Protein AF-A0A0P9CGN9-F1 (afdb_monomer_lite)

Organism: NCBI:txid471514

Sequence (62 aa):
MAFQATNRYRHRRGREIDSIPPGFQRTEEVTIDPTTGVRMVVWYNEETGQRIYVPETKKKPS

Structure (mmCIF, N/CA/C/O backbone):
data_AF-A0A0P9CGN9-F1
#
_entry.id   AF-A0A0P9CGN9-F1
#
loop_
_atom_site.group_PDB
_atom_site.id
_atom_site.type_symbol
_atom_site.label_atom_id
_atom_site.label_alt_id
_atom_site.label_comp_id
_atom_site.label_asym_id
_atom_site.label_entity_id
_atom_site.label_seq_id
_atom_site.pdbx_PDB_ins_code
_atom_site.Cartn_x
_atom_site.Cartn_y
_atom_site.Cartn_z
_atom_site.occupancy
_atom_site.B_iso_or_equiv
_atom_site.auth_seq_id
_atom_site.auth_comp_id
_atom_site.auth_asym_id
_atom_site.auth_atom_id
_atom_site.pdbx_PDB_model_num
ATOM 1 N N . MET A 1 1 ? 1.741 30.600 39.698 1.00 39.34 1 MET A N 1
ATOM 2 C CA . MET A 1 1 ? 2.275 29.363 39.086 1.00 39.34 1 MET A CA 1
ATOM 3 C C . MET A 1 1 ? 1.283 28.921 38.020 1.00 39.34 1 MET A C 1
ATOM 5 O O . MET A 1 1 ? 0.168 28.579 38.378 1.00 39.34 1 MET A O 1
ATOM 9 N N . ALA A 1 2 ? 1.618 29.035 36.733 1.00 39.97 2 ALA A N 1
ATOM 10 C CA . ALA A 1 2 ? 0.718 28.669 35.635 1.00 39.97 2 ALA A CA 1
ATOM 11 C C . ALA A 1 2 ? 1.316 27.478 34.879 1.00 39.97 2 ALA A C 1
ATOM 13 O O . ALA A 1 2 ? 2.360 27.604 34.242 1.00 39.97 2 ALA A O 1
ATOM 14 N N . PHE A 1 3 ? 0.677 26.315 34.989 1.00 51.44 3 PHE A N 1
ATOM 15 C CA . PHE A 1 3 ? 1.074 25.102 34.284 1.00 51.44 3 PHE A CA 1
ATOM 16 C C . PHE A 1 3 ? 0.467 25.151 32.876 1.00 51.44 3 PHE A C 1
ATOM 18 O O . PHE A 1 3 ? -0.687 24.785 32.676 1.00 51.44 3 PHE A O 1
ATOM 25 N N . GLN A 1 4 ? 1.208 25.668 31.896 1.00 52.78 4 GLN A N 1
ATOM 26 C CA . GLN A 1 4 ? 0.777 25.628 30.495 1.00 52.78 4 GLN A CA 1
ATOM 27 C C . GLN A 1 4 ? 1.362 24.392 29.810 1.00 52.78 4 GLN A C 1
ATOM 29 O O . GLN A 1 4 ? 2.405 24.446 29.161 1.00 52.78 4 GLN A O 1
ATOM 34 N N . ALA A 1 5 ? 0.681 23.256 29.956 1.00 57.81 5 ALA A N 1
ATOM 35 C CA . ALA A 1 5 ? 0.972 22.061 29.175 1.00 57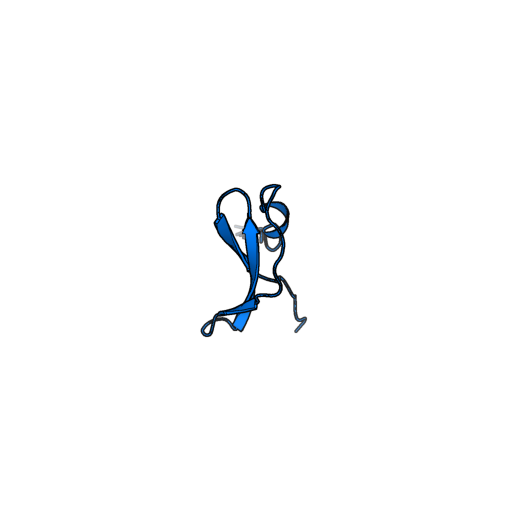.81 5 ALA A CA 1
ATOM 36 C C . ALA A 1 5 ? 0.391 22.225 27.761 1.00 57.81 5 ALA A C 1
ATOM 38 O O . ALA A 1 5 ? -0.797 22.005 27.537 1.00 57.81 5 ALA A O 1
ATOM 39 N N . THR A 1 6 ? 1.218 22.603 26.782 1.00 57.66 6 THR A N 1
ATOM 40 C CA . THR A 1 6 ? 0.805 22.566 25.369 1.00 57.66 6 THR A CA 1
ATOM 41 C C . THR A 1 6 ? 1.235 21.247 24.742 1.00 57.66 6 THR A C 1
ATOM 43 O O . THR A 1 6 ? 2.253 21.149 24.062 1.00 57.66 6 THR A O 1
ATOM 46 N N . ASN A 1 7 ? 0.441 20.200 24.965 1.00 59.78 7 ASN A N 1
ATOM 47 C CA . ASN A 1 7 ? 0.639 18.927 24.284 1.00 59.78 7 ASN A CA 1
ATOM 48 C C . ASN A 1 7 ? 0.159 19.031 22.823 1.00 59.78 7 ASN A C 1
ATOM 50 O O . ASN A 1 7 ? -0.931 18.591 22.468 1.00 59.78 7 ASN A O 1
ATOM 54 N N . ARG A 1 8 ? 0.951 19.676 21.959 1.00 54.94 8 ARG A N 1
ATOM 55 C CA . ARG A 1 8 ? 0.686 19.750 20.514 1.00 54.94 8 ARG A CA 1
ATOM 56 C C . ARG A 1 8 ? 1.348 18.571 19.799 1.00 54.94 8 ARG A C 1
ATOM 58 O O . ARG A 1 8 ? 2.247 18.762 18.983 1.00 54.94 8 ARG A O 1
ATOM 65 N N . TYR A 1 9 ? 0.874 17.353 20.066 1.00 57.72 9 TYR A N 1
ATOM 66 C CA . TYR A 1 9 ? 1.132 16.215 19.179 1.00 57.72 9 TYR A CA 1
ATOM 67 C C . TYR A 1 9 ? 0.406 16.469 17.853 1.00 57.72 9 TYR A C 1
ATOM 69 O O . TYR A 1 9 ? -0.781 16.193 17.681 1.00 57.72 9 TYR A O 1
ATOM 77 N N . ARG A 1 10 ? 1.118 17.086 16.906 1.00 53.94 10 ARG A N 1
ATOM 78 C CA . ARG A 1 10 ? 0.629 17.322 15.546 1.00 53.94 10 ARG A CA 1
ATOM 79 C C . ARG A 1 10 ? 0.525 15.968 14.852 1.00 53.94 10 ARG A C 1
ATOM 81 O O . ARG A 1 10 ? 1.516 15.433 14.364 1.00 53.94 10 ARG A O 1
ATOM 88 N N . HIS A 1 11 ? -0.685 15.422 14.810 1.00 49.53 11 HIS A N 1
ATOM 89 C CA . HIS A 1 11 ? -1.037 14.278 13.982 1.00 49.53 11 HIS A CA 1
ATOM 90 C C . HIS A 1 11 ? -0.622 14.521 12.522 1.00 49.53 11 HIS A C 1
ATOM 92 O O . HIS A 1 11 ? -1.324 15.197 11.772 1.00 49.53 11 HIS A O 1
ATOM 98 N N . ARG A 1 12 ? 0.489 13.919 12.085 1.00 52.06 12 ARG A N 1
ATOM 99 C CA . ARG A 1 12 ? 0.734 13.635 10.664 1.00 52.06 12 ARG A CA 1
ATOM 100 C C . ARG A 1 12 ? -0.169 12.466 10.257 1.00 52.06 12 ARG A C 1
ATOM 102 O O . ARG A 1 12 ? 0.294 11.347 10.108 1.00 52.06 12 ARG A O 1
ATOM 109 N N . ARG A 1 13 ? -1.474 12.710 10.143 1.00 52.62 13 ARG A N 1
ATOM 110 C CA . ARG A 1 13 ? -2.427 11.748 9.576 1.00 52.62 13 ARG A CA 1
ATOM 111 C C . ARG A 1 13 ? -2.720 12.184 8.142 1.00 52.62 13 ARG A C 1
ATOM 113 O O . ARG A 1 13 ? -3.431 13.167 7.963 1.00 52.62 13 ARG A O 1
ATOM 120 N N . GLY A 1 14 ? -2.125 11.505 7.155 1.00 49.75 14 GLY A N 1
ATOM 121 C CA . GLY A 1 14 ? -2.505 11.668 5.741 1.00 49.75 14 GLY A CA 1
ATOM 122 C C . GLY A 1 14 ? -1.395 11.740 4.684 1.00 49.75 14 GLY A C 1
ATOM 123 O O . GLY A 1 14 ? -1.723 12.026 3.545 1.00 49.75 14 GLY A O 1
ATOM 124 N N . ARG A 1 15 ? -0.112 11.508 5.003 1.00 52.38 15 ARG A N 1
ATOM 125 C CA . ARG A 1 15 ? 0.997 11.662 4.023 1.00 52.38 15 ARG A CA 1
ATOM 126 C C . ARG A 1 15 ? 1.440 10.377 3.328 1.00 52.38 15 ARG A C 1
ATOM 128 O O . ARG A 1 15 ? 2.488 10.353 2.699 1.00 52.38 15 ARG A O 1
ATOM 135 N N . GLU A 1 16 ? 0.707 9.291 3.504 1.00 58.50 16 GLU A N 1
ATOM 136 C CA . GLU A 1 16 ? 1.172 7.985 3.038 1.00 58.50 16 GLU A CA 1
ATOM 137 C C . GLU A 1 16 ? 1.052 7.852 1.515 1.00 58.50 16 GLU A C 1
ATOM 139 O O . GLU A 1 16 ? 1.932 7.280 0.884 1.00 58.50 16 GLU A O 1
ATOM 144 N N . ILE A 1 17 ? 0.050 8.499 0.908 1.00 59.91 17 ILE A N 1
ATOM 145 C CA . ILE A 1 17 ? -0.096 8.564 -0.554 1.00 59.91 17 ILE A CA 1
ATOM 146 C C . ILE A 1 17 ? 1.009 9.433 -1.180 1.00 59.91 17 ILE A C 1
ATOM 148 O O . ILE A 1 17 ? 1.590 9.044 -2.186 1.00 59.91 17 ILE A O 1
ATOM 152 N N . ASP A 1 18 ? 1.374 10.550 -0.542 1.00 61.47 18 ASP A N 1
ATOM 153 C CA . ASP A 1 18 ? 2.470 11.419 -1.006 1.00 61.47 18 ASP A CA 1
ATOM 154 C C . ASP A 1 18 ? 3.857 10.762 -0.869 1.00 61.47 18 ASP A C 1
ATOM 156 O O . ASP A 1 18 ? 4.839 11.265 -1.412 1.00 61.47 18 ASP A O 1
ATOM 160 N N . SER A 1 19 ? 3.962 9.664 -0.110 1.00 69.69 19 SER A N 1
ATOM 161 C CA . SER A 1 19 ? 5.216 8.931 0.107 1.00 69.69 19 SER A CA 1
ATOM 162 C C . SER A 1 19 ? 5.445 7.773 -0.861 1.00 69.69 19 SER A C 1
ATOM 164 O O . SER A 1 19 ? 6.473 7.104 -0.764 1.00 69.69 19 SER A O 1
ATOM 166 N N . ILE A 1 20 ? 4.511 7.520 -1.780 1.00 77.56 20 ILE A N 1
ATOM 167 C CA . ILE A 1 20 ? 4.646 6.433 -2.746 1.00 77.56 20 ILE A CA 1
ATOM 168 C C . ILE A 1 20 ? 5.616 6.881 -3.847 1.00 77.56 20 ILE A C 1
ATOM 170 O O . ILE A 1 20 ? 5.359 7.893 -4.504 1.00 77.56 20 ILE A O 1
ATOM 174 N N . PRO A 1 21 ? 6.732 6.163 -4.065 1.00 81.25 21 PRO A N 1
ATOM 175 C CA . PRO A 1 21 ? 7.656 6.498 -5.137 1.00 81.25 21 PRO A CA 1
ATOM 176 C C . PRO A 1 21 ? 6.980 6.424 -6.517 1.00 81.25 21 PRO A C 1
ATOM 178 O O . PRO A 1 21 ? 6.031 5.655 -6.706 1.00 81.25 21 PRO A O 1
ATOM 181 N N . PRO A 1 22 ? 7.474 7.176 -7.514 1.00 80.25 22 PRO A N 1
ATOM 182 C CA . PRO A 1 22 ? 7.023 7.005 -8.891 1.00 80.25 22 PRO A CA 1
ATOM 183 C C . PRO A 1 22 ? 7.291 5.569 -9.377 1.00 80.25 22 PRO A C 1
ATOM 185 O O . PRO A 1 22 ? 8.239 4.922 -8.935 1.00 80.25 22 PRO A O 1
ATOM 188 N N . GLY A 1 23 ? 6.441 5.068 -10.277 1.00 86.44 23 GLY A N 1
ATOM 189 C CA . GLY A 1 23 ? 6.529 3.703 -10.823 1.00 86.44 23 GLY A CA 1
ATOM 190 C C . GLY A 1 23 ? 5.684 2.661 -10.083 1.00 86.44 23 GLY A C 1
ATOM 191 O O . GLY A 1 23 ? 5.504 1.550 -10.571 1.00 86.44 23 GLY A O 1
ATOM 192 N N . PHE A 1 24 ? 5.102 3.017 -8.937 1.00 89.38 24 PHE A N 1
ATOM 193 C CA . PHE A 1 24 ? 4.098 2.185 -8.283 1.00 89.38 24 PHE A CA 1
ATOM 194 C C . PHE A 1 24 ? 2.710 2.431 -8.880 1.00 89.38 24 PHE A C 1
ATOM 196 O O . PHE A 1 24 ? 2.234 3.565 -8.956 1.00 89.38 24 PHE A O 1
ATOM 203 N N . GLN A 1 25 ? 2.041 1.348 -9.255 1.00 89.81 25 GLN A N 1
ATOM 204 C CA . GLN A 1 25 ? 0.682 1.327 -9.772 1.00 89.81 25 GLN A CA 1
ATOM 205 C C . GLN A 1 25 ? -0.274 0.824 -8.691 1.00 89.81 25 GLN A C 1
ATOM 207 O O . GLN A 1 25 ? -0.032 -0.191 -8.033 1.00 89.81 25 GLN A O 1
ATOM 212 N N . ARG A 1 26 ? -1.378 1.546 -8.491 1.00 88.44 26 ARG A N 1
ATOM 213 C CA . ARG A 1 26 ? -2.436 1.143 -7.561 1.00 88.44 26 ARG A CA 1
ATOM 214 C C . ARG A 1 26 ? -3.146 -0.092 -8.111 1.00 88.44 26 ARG A C 1
ATOM 216 O O . ARG A 1 26 ? -3.689 -0.028 -9.211 1.00 88.44 26 ARG A O 1
ATOM 223 N N . THR A 1 27 ? -3.201 -1.172 -7.339 1.00 90.12 27 THR A N 1
ATOM 224 C CA . THR A 1 27 ? -3.938 -2.379 -7.729 1.00 90.12 27 THR A CA 1
ATOM 225 C C . THR A 1 27 ? -5.361 -2.366 -7.162 1.00 90.12 27 THR A C 1
ATOM 227 O O . THR A 1 27 ? -5.733 -1.516 -6.344 1.00 90.12 27 THR A O 1
ATOM 230 N N . GLU A 1 28 ? -6.187 -3.307 -7.616 1.00 89.62 28 GLU A N 1
ATOM 231 C CA . GLU A 1 28 ? -7.529 -3.541 -7.065 1.00 89.62 28 GLU A CA 1
ATOM 232 C C . GLU A 1 28 ? -7.499 -4.363 -5.765 1.00 89.62 28 GLU A C 1
ATOM 234 O O . GLU A 1 28 ? -8.533 -4.553 -5.121 1.00 89.62 28 GLU A O 1
ATOM 239 N N . GLU A 1 29 ? -6.317 -4.823 -5.341 1.00 87.75 29 GLU A N 1
ATOM 240 C CA . GLU A 1 29 ? -6.154 -5.594 -4.115 1.00 87.75 29 GLU A CA 1
ATOM 241 C C . GLU A 1 29 ? -6.293 -4.689 -2.884 1.00 87.75 29 GLU A C 1
ATOM 243 O O . GLU A 1 29 ? -5.584 -3.688 -2.714 1.00 87.75 29 GLU A O 1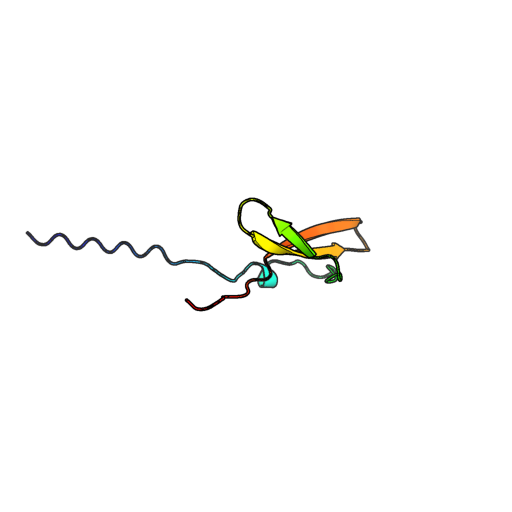
ATOM 248 N N . VAL A 1 30 ? -7.214 -5.068 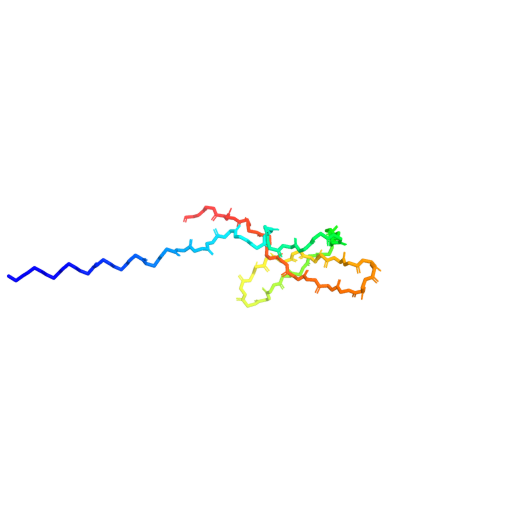-1.997 1.00 87.75 30 VAL A N 1
ATOM 249 C CA . VAL A 1 30 ? -7.445 -4.397 -0.718 1.00 87.75 30 VAL A CA 1
ATOM 250 C C . VAL A 1 30 ? -7.326 -5.415 0.406 1.00 87.75 30 VAL A C 1
ATOM 252 O O . VAL A 1 30 ? -8.117 -6.352 0.494 1.00 87.75 30 VAL A O 1
ATOM 255 N N . THR A 1 31 ? -6.378 -5.183 1.303 1.00 87.50 31 THR A N 1
ATOM 256 C CA . THR A 1 31 ? -6.195 -5.962 2.528 1.00 87.50 31 THR A CA 1
ATOM 257 C C . THR A 1 31 ? -6.873 -5.241 3.682 1.00 87.50 31 THR A C 1
ATOM 259 O O . THR A 1 31 ? -6.772 -4.024 3.806 1.00 87.50 31 THR A O 1
ATOM 262 N N . ILE A 1 32 ? -7.576 -5.972 4.540 1.00 87.31 32 ILE A N 1
ATOM 263 C CA . ILE A 1 32 ? -8.189 -5.418 5.749 1.00 87.31 32 ILE A CA 1
ATOM 264 C C . ILE A 1 32 ? -7.469 -6.032 6.939 1.00 87.31 32 ILE A C 1
ATOM 266 O O . ILE A 1 32 ? -7.451 -7.252 7.080 1.00 87.31 32 ILE A O 1
ATOM 270 N N . ASP A 1 33 ? -6.872 -5.197 7.785 1.00 83.00 33 ASP A N 1
ATOM 271 C CA . ASP A 1 33 ? -6.273 -5.667 9.033 1.00 83.00 33 ASP A CA 1
ATOM 272 C C . ASP A 1 33 ? -7.390 -6.180 9.969 1.00 83.00 33 ASP A C 1
ATOM 274 O O . ASP A 1 33 ? -8.289 -5.405 10.312 1.00 83.00 33 ASP A O 1
ATOM 278 N N . PRO A 1 34 ? -7.370 -7.458 10.397 1.00 83.75 34 PRO A N 1
ATOM 279 C CA . PRO A 1 34 ? -8.418 -8.034 11.244 1.00 83.75 34 PRO A CA 1
ATOM 280 C C . PRO A 1 34 ? -8.461 -7.435 12.658 1.00 83.75 34 PRO A C 1
ATOM 282 O O . PRO A 1 34 ? -9.480 -7.544 13.335 1.00 83.75 34 PRO A O 1
ATOM 285 N N . THR A 1 35 ? -7.377 -6.801 13.108 1.00 83.00 35 THR A N 1
ATOM 286 C CA . THR A 1 35 ? -7.248 -6.221 14.452 1.00 83.00 35 THR A CA 1
ATOM 287 C C . THR A 1 35 ? -7.769 -4.788 14.496 1.00 83.00 35 THR A C 1
ATOM 289 O O . THR A 1 35 ? -8.348 -4.364 15.494 1.00 83.00 35 THR A O 1
ATOM 292 N N . THR A 1 36 ? -7.567 -4.027 13.416 1.00 80.44 36 THR A N 1
ATOM 293 C CA . THR A 1 36 ? -7.890 -2.589 13.366 1.00 80.44 36 THR A CA 1
ATOM 294 C C . THR A 1 36 ? -9.032 -2.244 12.409 1.00 80.44 36 THR A C 1
ATOM 296 O O . THR A 1 36 ? -9.581 -1.144 12.477 1.00 80.44 36 THR A O 1
ATOM 299 N N . GLY A 1 37 ? -9.400 -3.155 11.504 1.00 82.81 37 GLY A N 1
ATOM 300 C CA . GLY A 1 37 ? -10.379 -2.914 10.442 1.00 82.81 37 GLY A CA 1
ATOM 301 C C . GLY A 1 37 ? -9.908 -1.910 9.382 1.00 82.81 37 GLY A C 1
ATOM 302 O O . GLY A 1 37 ? -10.710 -1.467 8.555 1.00 82.81 37 GLY A O 1
ATOM 303 N N . VAL A 1 38 ? -8.629 -1.517 9.402 1.00 84.19 38 VAL A N 1
ATOM 304 C CA . VAL A 1 38 ? -8.068 -0.558 8.446 1.00 84.19 38 VAL A CA 1
ATOM 305 C C . VAL A 1 38 ? -7.929 -1.230 7.086 1.00 84.19 38 VAL A C 1
ATOM 307 O O . VAL A 1 38 ? -7.307 -2.283 6.953 1.00 84.19 38 VAL A O 1
ATOM 310 N N . ARG A 1 39 ? -8.510 -0.596 6.064 1.00 87.25 39 ARG A N 1
ATOM 311 C CA . ARG A 1 39 ? -8.374 -1.012 4.666 1.00 87.25 39 ARG A CA 1
ATOM 312 C C . ARG A 1 39 ? -7.058 -0.476 4.124 1.00 87.25 39 ARG A C 1
ATOM 314 O O . ARG A 1 39 ? -6.818 0.726 4.192 1.00 87.25 39 ARG A O 1
ATOM 321 N N . MET A 1 40 ? -6.233 -1.346 3.572 1.00 88.56 40 MET A N 1
ATOM 322 C CA . MET A 1 40 ? -4.959 -1.031 2.941 1.00 88.56 40 MET A CA 1
ATOM 323 C C . MET A 1 40 ? -5.031 -1.421 1.473 1.00 88.56 40 MET A C 1
ATOM 325 O O . MET A 1 40 ? -5.400 -2.544 1.147 1.00 88.56 40 MET A O 1
ATOM 329 N N . VAL A 1 41 ? -4.701 -0.488 0.591 1.00 90.19 41 VAL A N 1
ATOM 330 C CA . VAL A 1 41 ? -4.604 -0.727 -0.849 1.00 90.19 41 VAL A CA 1
ATOM 331 C C . VAL A 1 41 ? -3.179 -1.142 -1.173 1.00 90.19 41 VAL A C 1
ATOM 333 O O . VAL A 1 41 ? -2.228 -0.528 -0.677 1.00 90.19 41 VAL A O 1
ATOM 336 N N . VAL A 1 42 ? -3.036 -2.160 -2.013 1.00 90.88 42 VAL A N 1
ATOM 337 C CA . VAL A 1 42 ? -1.730 -2.596 -2.498 1.00 90.88 42 VAL A CA 1
ATOM 338 C C . VAL A 1 42 ? -1.318 -1.741 -3.695 1.00 90.88 42 VAL A C 1
ATOM 340 O O . VAL A 1 42 ? -2.085 -1.492 -4.623 1.00 90.88 42 VAL A O 1
ATOM 343 N N . TRP A 1 43 ? -0.081 -1.272 -3.661 1.00 90.75 43 TRP A N 1
ATOM 344 C CA . TRP A 1 43 ? 0.584 -0.619 -4.776 1.00 90.75 43 TRP A CA 1
ATOM 345 C C . TRP A 1 43 ? 1.714 -1.523 -5.247 1.00 90.75 43 TRP A C 1
ATOM 347 O O . TRP A 1 43 ? 2.518 -1.975 -4.431 1.00 90.75 43 TRP A O 1
ATOM 357 N N . TYR A 1 44 ? 1.770 -1.796 -6.544 1.00 92.62 44 TYR A N 1
ATOM 358 C CA . TYR A 1 44 ? 2.737 -2.700 -7.157 1.00 92.62 44 TYR A CA 1
ATOM 359 C C . TYR A 1 44 ? 3.635 -1.946 -8.131 1.00 92.62 44 TYR A C 1
ATOM 361 O O . TYR A 1 44 ? 3.149 -1.163 -8.940 1.00 92.62 44 TYR A O 1
ATOM 369 N N . ASN A 1 45 ? 4.939 -2.179 -8.058 1.00 93.25 45 ASN A N 1
ATOM 370 C CA . ASN A 1 45 ? 5.887 -1.700 -9.052 1.00 93.25 45 ASN A CA 1
ATOM 371 C C . ASN A 1 45 ? 6.266 -2.868 -9.971 1.00 93.25 45 ASN A C 1
ATOM 373 O O . ASN A 1 45 ? 6.882 -3.835 -9.522 1.00 93.25 45 ASN A O 1
ATOM 377 N N . GLU A 1 46 ? 5.890 -2.779 -11.247 1.00 91.88 46 GLU A N 1
ATOM 378 C CA . GLU A 1 46 ? 6.134 -3.831 -12.243 1.00 91.88 46 GLU A CA 1
ATOM 379 C C . GLU A 1 46 ? 7.616 -3.964 -12.621 1.00 91.88 46 GLU A C 1
ATOM 381 O O . GLU A 1 46 ? 8.060 -5.053 -12.975 1.00 91.88 46 GLU A O 1
ATOM 386 N N . GLU A 1 47 ? 8.391 -2.882 -12.507 1.00 91.50 47 GLU A N 1
ATOM 387 C CA . GLU A 1 47 ? 9.814 -2.853 -12.860 1.00 91.50 47 GLU A CA 1
ATOM 388 C C . GLU A 1 47 ? 10.672 -3.576 -11.814 1.00 91.50 47 GLU A C 1
ATOM 390 O O . GLU A 1 47 ? 11.634 -4.262 -12.158 1.00 91.50 47 GLU A O 1
ATOM 395 N N . THR A 1 48 ? 10.331 -3.430 -10.529 1.00 91.88 48 THR A N 1
ATOM 396 C CA . THR A 1 48 ? 11.102 -4.008 -9.412 1.00 91.88 48 THR A CA 1
ATOM 397 C C . THR A 1 48 ? 10.448 -5.236 -8.779 1.00 91.88 48 THR A C 1
ATOM 399 O O . THR A 1 48 ? 11.093 -5.937 -7.998 1.00 91.88 48 THR A O 1
ATOM 402 N N . GLY A 1 49 ? 9.168 -5.490 -9.062 1.00 91.12 49 GLY A N 1
ATOM 403 C CA . GLY A 1 49 ? 8.370 -6.527 -8.403 1.00 91.12 49 GLY A CA 1
ATOM 404 C C . GLY A 1 49 ? 7.980 -6.195 -6.955 1.00 91.12 49 GLY A C 1
ATOM 405 O O . GLY A 1 49 ? 7.497 -7.067 -6.228 1.00 91.12 49 GLY A O 1
ATOM 406 N N . GLN A 1 50 ? 8.198 -4.958 -6.498 1.00 91.62 50 GLN A N 1
ATOM 407 C CA . GLN A 1 50 ? 7.931 -4.546 -5.118 1.00 91.62 50 GLN A CA 1
ATOM 408 C C . GLN A 1 50 ? 6.451 -4.237 -4.875 1.00 91.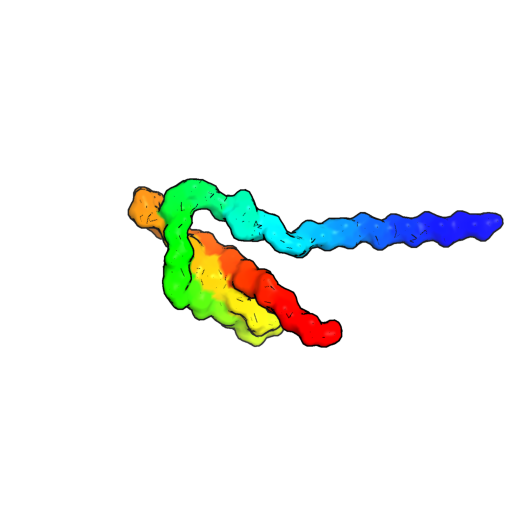62 50 GLN A C 1
ATOM 410 O O . GLN A 1 50 ? 5.741 -3.748 -5.753 1.00 91.62 50 GLN A O 1
ATOM 415 N N . ARG A 1 51 ? 5.994 -4.475 -3.640 1.00 91.62 51 ARG A N 1
ATOM 416 C CA . ARG A 1 51 ? 4.631 -4.170 -3.180 1.00 91.62 51 ARG A CA 1
ATOM 417 C C . ARG A 1 51 ? 4.664 -3.297 -1.935 1.00 91.62 51 ARG A C 1
ATOM 419 O O . ARG A 1 51 ? 5.445 -3.561 -1.023 1.00 91.62 51 ARG A O 1
ATOM 426 N N . ILE A 1 52 ? 3.793 -2.294 -1.887 1.00 89.31 52 ILE A N 1
ATOM 427 C CA . ILE A 1 52 ? 3.607 -1.405 -0.736 1.00 89.31 52 ILE A CA 1
ATOM 428 C C . ILE A 1 52 ? 2.133 -1.430 -0.332 1.00 89.31 52 ILE A C 1
ATOM 430 O O . ILE A 1 52 ? 1.247 -1.355 -1.180 1.00 89.31 52 ILE A O 1
ATOM 434 N N . TYR A 1 53 ? 1.875 -1.520 0.970 1.00 87.88 53 TYR A N 1
AT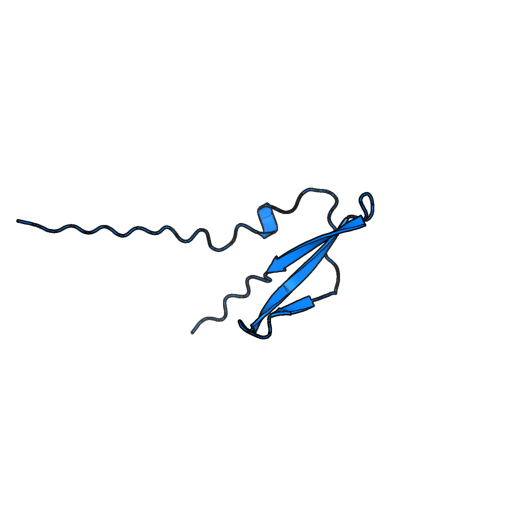OM 435 C CA . TYR A 1 53 ? 0.533 -1.456 1.542 1.00 87.88 53 TYR A CA 1
ATOM 436 C C . TYR A 1 53 ? 0.295 -0.050 2.069 1.00 87.88 53 TYR A C 1
ATOM 438 O O . TYR A 1 53 ? 1.012 0.407 2.957 1.00 87.88 53 TYR A O 1
ATOM 446 N N . VAL A 1 54 ? -0.703 0.635 1.520 1.00 85.44 54 VAL A N 1
ATOM 447 C CA . VAL A 1 54 ? -1.010 2.019 1.886 1.00 85.44 54 VAL A CA 1
ATOM 448 C C . VAL A 1 54 ? -2.425 2.067 2.439 1.00 85.44 54 VAL A C 1
ATOM 450 O O . VAL A 1 54 ? -3.355 1.669 1.733 1.00 85.44 54 VAL A O 1
ATOM 453 N N . PRO A 1 55 ? -2.640 2.532 3.680 1.00 83.88 55 PRO A N 1
ATOM 454 C CA . PRO A 1 55 ? -3.979 2.624 4.227 1.00 83.88 55 PRO A CA 1
ATOM 455 C C . PRO A 1 55 ? 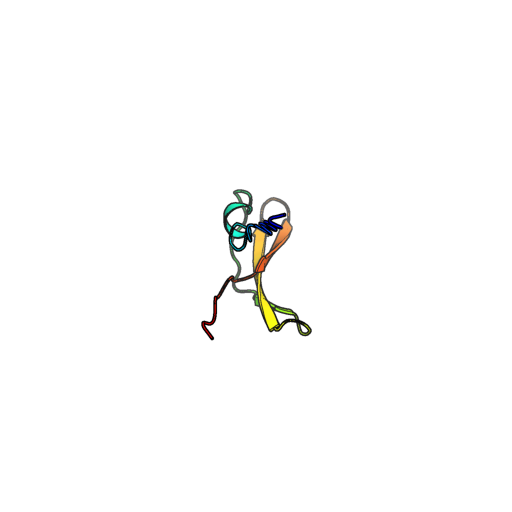-4.822 3.567 3.371 1.00 83.88 55 PRO A C 1
ATOM 457 O O . PRO A 1 55 ? -4.466 4.715 3.100 1.00 83.88 55 PRO A O 1
ATOM 460 N N . GLU A 1 56 ? -5.981 3.073 2.952 1.00 78.81 56 GLU A N 1
ATOM 461 C CA . GLU A 1 56 ? -7.024 3.875 2.345 1.00 78.81 56 GLU A CA 1
ATOM 462 C C . GLU A 1 56 ? -7.564 4.754 3.473 1.00 78.81 56 GLU A C 1
ATOM 464 O O . GLU A 1 56 ? -8.409 4.316 4.253 1.00 78.81 56 GLU A O 1
ATOM 469 N N . THR A 1 57 ? -7.022 5.965 3.648 1.00 68.38 57 THR A N 1
ATOM 470 C CA . THR A 1 57 ? -7.449 6.887 4.707 1.00 68.38 57 THR A CA 1
ATOM 471 C C . THR A 1 57 ? -8.879 7.362 4.447 1.00 68.38 57 THR A C 1
ATOM 473 O O . THR A 1 57 ? -9.123 8.515 4.095 1.00 68.38 57 THR A O 1
ATOM 476 N N . LYS A 1 58 ? -9.867 6.487 4.622 1.00 53.66 58 LYS A N 1
ATOM 477 C CA . LYS A 1 58 ? -11.264 6.873 4.717 1.00 53.66 58 LYS A CA 1
ATOM 478 C C . LYS A 1 58 ? -11.494 7.254 6.164 1.00 53.66 58 LYS A C 1
ATOM 480 O O . LYS A 1 58 ? -11.763 6.408 7.012 1.00 53.66 58 LYS A O 1
ATOM 485 N N . LYS A 1 59 ? -11.395 8.554 6.452 1.00 50.25 59 LYS A N 1
ATOM 486 C CA . LYS A 1 59 ? -12.142 9.116 7.581 1.00 50.25 59 LYS A CA 1
ATOM 487 C C . LYS A 1 59 ? -13.584 8.605 7.461 1.00 50.25 59 LYS A C 1
ATOM 489 O O . LYS A 1 59 ? -14.276 8.984 6.520 1.00 50.25 59 LYS A O 1
ATOM 494 N N . LYS A 1 60 ? -14.045 7.785 8.405 1.00 40.06 60 LYS A N 1
ATOM 495 C CA . LYS A 1 60 ? -15.461 7.790 8.776 1.00 40.06 60 LYS A CA 1
ATOM 496 C C . LYS A 1 60 ? -15.626 8.860 9.861 1.00 40.06 60 LYS A C 1
ATOM 498 O O . LYS A 1 60 ? -14.853 8.835 10.819 1.00 40.06 60 LYS A O 1
ATOM 503 N N . PRO A 1 61 ? -16.540 9.828 9.699 1.00 51.66 61 PRO A N 1
ATOM 504 C CA . PRO A 1 61 ? -16.882 10.742 10.774 1.00 51.66 61 PRO A CA 1
ATOM 505 C C . PRO A 1 61 ? -17.702 9.962 11.810 1.00 51.66 61 PRO A C 1
ATOM 507 O O . PRO A 1 61 ? -18.689 9.321 11.450 1.00 51.66 61 PRO A O 1
ATOM 510 N N . SER A 1 62 ? -17.292 9.999 13.074 1.00 41.91 62 SER A N 1
ATOM 511 C CA . SER A 1 62 ? -18.203 9.831 14.209 1.00 41.91 62 SER A CA 1
ATOM 512 C C . SER A 1 62 ? -17.812 10.831 15.277 1.00 41.91 62 SER A C 1
ATOM 514 O O . SER A 1 62 ? -16.606 10.815 15.624 1.00 41.91 62 SER A O 1
#

Foldseek 3Di:
DDDDDPPCPPPPPDCQVVPDDPQWDWDPDWDADPVPRFIWTWTARPVVRDIDTHTPPDDDDD

pLDDT: mean 73.65, std 17.56, range [39.34, 93.25]

Radius of gyration: 17.01 Å; chains: 1; bounding box: 29×37×52 Å

Secondary structure (DSSP, 8-state):
-------------S-TGGGPPTTEEEEEEEEE-TTT--EEEEEEETTT--EEEEE-------